Protein AF-A0A836X0Y0-F1 (afdb_monomer)

pLDDT: mean 74.59, std 15.75, range [44.28, 96.88]

Foldseek 3Di:
DDDDPVVVVVVVVVVVPDDDPPPPPPPDPPPDDDDVVNCPPPPPPPPPDDDDDCCVVVVHDDDEDQPDPPPPDPSSVDGQDKDWDDPPPPPDIDIDHDHDDD

Structure (mmCIF, N/CA/C/O backbone):
data_AF-A0A836X0Y0-F1
#
_entry.id   AF-A0A836X0Y0-F1
#
loop_
_atom_site.group_PDB
_atom_site.id
_atom_site.type_symbol
_atom_site.label_atom_id
_atom_site.label_alt_id
_atom_site.label_comp_id
_atom_site.label_asym_id
_atom_site.label_entity_id
_atom_site.label_seq_id
_atom_site.pdbx_PDB_ins_code
_atom_site.Cartn_x
_atom_site.Cartn_y
_atom_site.Cartn_z
_atom_site.occupancy
_atom_site.B_iso_or_equiv
_atom_site.auth_seq_id
_atom_site.auth_comp_id
_atom_site.auth_asym_id
_atom_site.auth_atom_id
_atom_site.pdbx_PDB_model_num
ATOM 1 N N . MET A 1 1 ? 61.340 -26.120 -39.483 1.00 54.12 1 MET A N 1
ATOM 2 C CA . MET A 1 1 ? 61.127 -26.069 -38.018 1.00 54.12 1 MET A CA 1
ATOM 3 C C . MET A 1 1 ? 60.546 -24.696 -37.708 1.00 54.12 1 MET A C 1
ATOM 5 O O . MET A 1 1 ? 61.007 -23.760 -38.335 1.00 54.12 1 MET A O 1
ATOM 9 N N . MET A 1 2 ? 59.530 -24.589 -36.841 1.00 56.06 2 MET A N 1
ATOM 10 C CA . MET A 1 2 ? 58.554 -23.472 -36.721 1.00 56.06 2 MET A CA 1
ATOM 11 C C . MET A 1 2 ? 57.365 -23.622 -37.698 1.00 56.06 2 MET A C 1
ATOM 13 O O . MET A 1 2 ? 57.560 -24.035 -38.835 1.00 56.06 2 MET A O 1
ATOM 17 N N . ARG A 1 3 ? 56.138 -23.310 -37.238 1.00 55.06 3 ARG A N 1
ATOM 18 C CA . ARG A 1 3 ? 54.795 -23.502 -37.873 1.00 55.06 3 ARG A CA 1
ATOM 19 C C . ARG A 1 3 ? 53.959 -24.733 -37.458 1.00 55.06 3 ARG A C 1
ATOM 21 O O . ARG A 1 3 ? 53.184 -25.240 -38.260 1.00 55.06 3 ARG A O 1
ATOM 28 N N . LYS A 1 4 ? 54.034 -25.185 -36.198 1.00 53.94 4 LYS A N 1
ATOM 29 C CA . LYS A 1 4 ? 53.031 -26.120 -35.621 1.00 53.94 4 LYS A CA 1
ATOM 30 C C . LYS A 1 4 ? 52.430 -25.703 -34.265 1.00 53.94 4 LYS A C 1
ATOM 32 O O . LYS A 1 4 ? 51.616 -26.436 -33.723 1.00 53.94 4 LYS A O 1
ATOM 37 N N . TRP A 1 5 ? 52.782 -24.530 -33.732 1.00 48.56 5 TRP A N 1
ATOM 38 C CA . TRP A 1 5 ? 52.294 -24.066 -32.420 1.00 48.56 5 TRP A CA 1
ATOM 39 C C . TRP A 1 5 ? 50.984 -23.261 -32.474 1.00 48.56 5 TRP A C 1
ATOM 41 O O . TRP A 1 5 ? 50.241 -23.254 -31.503 1.00 48.56 5 TRP A O 1
ATOM 51 N N . GLY A 1 6 ? 50.649 -22.641 -33.611 1.00 49.97 6 GLY A N 1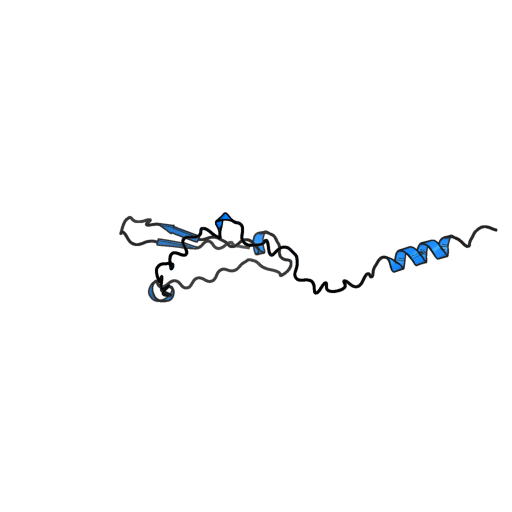
ATOM 52 C CA . GLY A 1 6 ? 49.434 -21.816 -33.725 1.00 49.97 6 GLY A CA 1
ATOM 53 C C . GLY A 1 6 ? 48.117 -22.602 -33.700 1.00 49.97 6 GLY A C 1
ATOM 54 O O . GLY A 1 6 ? 47.098 -22.067 -33.288 1.00 49.97 6 GLY A O 1
ATOM 55 N N . VAL A 1 7 ? 48.133 -23.879 -34.097 1.00 56.41 7 VAL A N 1
ATOM 56 C CA . VAL A 1 7 ? 46.918 -24.715 -34.151 1.00 56.41 7 VAL A CA 1
ATOM 57 C C . VAL A 1 7 ? 46.510 -25.207 -32.759 1.00 56.41 7 VAL A C 1
ATOM 59 O O . VAL A 1 7 ? 45.326 -25.272 -32.456 1.00 56.41 7 VAL A O 1
ATOM 62 N N . TRP A 1 8 ? 47.477 -25.482 -31.881 1.00 51.91 8 TRP A N 1
ATOM 63 C CA . TRP A 1 8 ? 47.193 -25.948 -30.520 1.00 51.91 8 TRP A CA 1
ATOM 64 C C . TRP A 1 8 ? 46.683 -24.833 -29.599 1.00 51.91 8 TRP A C 1
ATOM 66 O O . TRP A 1 8 ? 45.830 -25.093 -28.757 1.00 51.91 8 TRP A O 1
ATOM 76 N N . LEU A 1 9 ? 47.117 -23.583 -29.809 1.00 53.72 9 LEU A N 1
ATOM 77 C CA . LEU A 1 9 ? 46.618 -22.437 -29.039 1.00 53.72 9 LEU A CA 1
ATOM 78 C C . LEU A 1 9 ? 45.154 -22.097 -29.382 1.00 53.72 9 LEU A C 1
ATOM 80 O O . LEU A 1 9 ? 44.385 -21.725 -28.501 1.00 53.72 9 LEU A O 1
ATOM 84 N N . ALA A 1 10 ? 44.753 -22.274 -30.646 1.00 52.91 10 ALA A N 1
ATOM 85 C CA . ALA A 1 10 ? 43.374 -22.052 -31.084 1.00 52.91 10 ALA A CA 1
ATOM 86 C C . ALA A 1 10 ? 42.405 -23.128 -30.556 1.00 52.91 10 ALA A C 1
ATOM 88 O O . ALA A 1 10 ? 41.268 -22.811 -30.224 1.00 52.91 10 ALA A O 1
ATOM 89 N N . ILE A 1 11 ? 42.859 -24.380 -30.416 1.00 53.53 11 ILE A N 1
ATOM 90 C CA . ILE A 1 11 ? 42.042 -25.481 -29.875 1.00 53.53 11 ILE A CA 1
ATOM 91 C C . ILE A 1 11 ? 41.767 -25.289 -28.373 1.00 53.53 11 ILE A C 1
ATOM 93 O O . ILE A 1 11 ? 40.652 -25.544 -27.925 1.00 53.53 11 ILE A O 1
ATOM 97 N N . SER A 1 12 ? 42.728 -24.767 -27.602 1.00 54.81 12 SER A N 1
ATOM 98 C CA . SER A 1 12 ? 42.499 -24.453 -26.183 1.00 54.81 12 SER A CA 1
ATOM 99 C C . SER A 1 12 ? 41.558 -23.267 -25.953 1.00 54.81 12 SER A C 1
ATOM 101 O O . SER A 1 12 ? 40.924 -23.219 -24.903 1.00 54.81 12 SER A O 1
ATOM 103 N N . LEU A 1 13 ? 41.428 -22.332 -26.905 1.00 47.25 13 LEU A N 1
ATOM 104 C CA . LEU A 1 13 ? 40.519 -21.188 -26.756 1.00 47.25 13 LEU A CA 1
ATOM 105 C C . LEU A 1 13 ? 39.041 -21.569 -26.955 1.00 47.25 13 LEU A C 1
ATOM 107 O O . LEU A 1 13 ? 38.173 -20.965 -26.337 1.00 47.25 13 LEU A O 1
ATOM 111 N N . VAL A 1 14 ? 38.749 -22.573 -27.791 1.00 52.03 14 VAL A N 1
ATOM 112 C CA . VAL A 1 14 ? 37.368 -23.009 -28.087 1.00 52.03 14 VAL A CA 1
ATOM 113 C C . VAL A 1 14 ? 36.789 -23.880 -26.963 1.00 52.03 14 VAL A C 1
ATOM 115 O O . VAL A 1 14 ? 35.592 -23.832 -26.712 1.00 52.03 14 VAL A O 1
ATOM 118 N N . ALA A 1 15 ? 37.624 -24.616 -26.224 1.00 50.94 15 ALA A N 1
ATOM 119 C CA . ALA A 1 15 ? 37.173 -25.469 -25.118 1.00 50.94 15 ALA A CA 1
ATOM 120 C C . ALA A 1 15 ? 36.859 -24.709 -23.811 1.00 50.94 15 ALA A C 1
ATOM 122 O O . ALA A 1 15 ? 36.371 -25.311 -22.860 1.00 50.94 15 ALA A O 1
ATOM 123 N N . ALA A 1 16 ? 37.140 -23.403 -23.741 1.00 48.84 16 ALA A N 1
ATOM 124 C CA . ALA A 1 16 ? 36.864 -22.589 -22.554 1.00 48.84 16 ALA A CA 1
ATOM 125 C C . ALA A 1 16 ? 35.414 -22.068 -22.490 1.00 48.84 16 ALA A C 1
ATOM 127 O O . ALA A 1 16 ? 35.021 -21.494 -21.478 1.00 48.84 16 ALA A O 1
A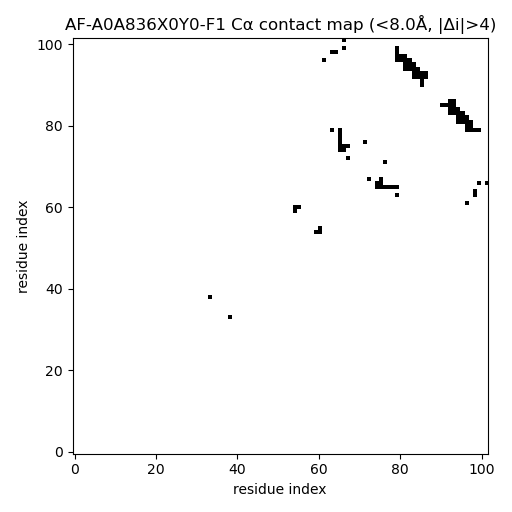TOM 128 N N . CYS A 1 17 ? 34.624 -22.261 -23.552 1.00 44.28 17 CYS A N 1
ATOM 129 C CA . CYS A 1 17 ? 33.267 -21.729 -23.675 1.00 44.28 17 CYS A CA 1
ATOM 130 C C . CYS A 1 17 ? 32.179 -22.804 -23.556 1.00 44.28 17 CYS A C 1
ATOM 132 O O . CYS A 1 17 ? 31.149 -22.680 -24.193 1.00 44.28 17 CYS A O 1
ATOM 134 N N . GLU A 1 18 ? 32.376 -23.853 -22.757 1.00 50.97 18 GLU A N 1
ATOM 135 C CA . GLU A 1 18 ? 31.260 -24.715 -22.340 1.00 50.97 18 GLU A CA 1
ATOM 136 C C . GLU A 1 18 ? 31.668 -25.534 -21.114 1.00 50.97 18 GLU A C 1
ATOM 138 O O . GLU A 1 18 ? 32.069 -26.692 -21.203 1.00 50.97 18 GLU A O 1
ATOM 143 N N . GLN A 1 19 ? 31.608 -24.910 -19.937 1.00 52.44 19 GLN A N 1
ATOM 144 C CA . GLN A 1 19 ? 31.479 -25.680 -18.706 1.00 52.44 19 GLN A CA 1
ATOM 145 C C . GLN A 1 19 ? 29.980 -25.866 -18.458 1.00 52.44 19 GLN A C 1
ATOM 147 O O . GLN A 1 19 ? 29.302 -24.871 -18.197 1.00 52.44 19 GLN A O 1
ATOM 152 N N . PRO A 1 20 ? 29.434 -27.088 -18.571 1.00 53.03 20 PRO A N 1
ATOM 153 C CA . PRO A 1 20 ? 28.089 -27.352 -18.088 1.00 53.03 20 PRO A CA 1
ATOM 154 C C . PRO A 1 20 ? 28.064 -27.056 -16.584 1.00 53.03 20 PRO A C 1
ATOM 156 O O . PRO A 1 20 ? 28.865 -27.603 -15.826 1.00 53.03 20 PRO A O 1
ATOM 159 N N . GLU A 1 21 ? 27.185 -26.145 -16.166 1.00 58.97 21 GLU A N 1
ATOM 160 C CA . GLU A 1 21 ? 26.885 -25.920 -14.753 1.00 58.97 21 GLU A CA 1
ATOM 161 C C . GLU A 1 21 ? 26.307 -27.220 -14.190 1.00 58.97 21 GLU A C 1
ATOM 163 O O . GLU A 1 21 ? 25.156 -27.575 -14.449 1.00 58.97 21 GLU A O 1
ATOM 168 N N . GLU A 1 22 ? 27.117 -27.961 -13.435 1.00 56.97 22 GLU A N 1
ATOM 169 C CA . GLU A 1 22 ? 26.587 -29.020 -12.591 1.00 56.97 22 GLU A CA 1
ATOM 170 C C . GLU A 1 22 ? 25.674 -28.362 -11.560 1.00 56.97 22 GLU A C 1
ATOM 172 O O . GLU A 1 22 ? 26.118 -27.567 -10.727 1.00 56.97 22 GLU A O 1
ATOM 177 N N . ALA A 1 23 ? 24.377 -28.660 -11.655 1.00 58.44 23 ALA A N 1
ATOM 178 C CA . ALA A 1 23 ? 23.391 -28.232 -10.684 1.00 58.44 23 ALA A CA 1
ATOM 179 C C . ALA A 1 23 ? 23.814 -28.768 -9.316 1.00 58.44 23 ALA A C 1
ATOM 181 O O . ALA A 1 23 ? 23.655 -29.950 -9.009 1.00 58.44 23 ALA A O 1
ATOM 182 N N . ASN A 1 24 ? 24.405 -27.892 -8.508 1.00 61.00 24 ASN A N 1
ATOM 183 C CA . ASN A 1 24 ? 24.776 -28.228 -7.155 1.00 61.00 24 ASN A CA 1
ATOM 184 C C . ASN A 1 24 ? 23.494 -28.447 -6.337 1.00 61.00 24 ASN A C 1
ATOM 186 O O . ASN A 1 24 ? 22.863 -27.498 -5.878 1.00 61.00 24 ASN A O 1
ATOM 190 N N . GLU A 1 25 ? 23.122 -29.713 -6.156 1.00 62.53 25 GLU A N 1
ATOM 191 C CA . GLU A 1 25 ? 21.989 -30.157 -5.338 1.00 62.53 25 GLU A CA 1
ATOM 192 C C . GLU A 1 25 ? 22.243 -29.978 -3.825 1.00 62.53 25 GLU A C 1
ATOM 194 O O . GLU A 1 25 ? 21.400 -30.305 -2.988 1.00 62.53 25 GLU A O 1
ATOM 199 N N . GLN A 1 26 ? 23.394 -29.427 -3.426 1.00 65.31 26 GLN A N 1
ATOM 200 C CA . GLN A 1 26 ? 23.600 -28.989 -2.053 1.00 65.31 26 GLN A CA 1
ATOM 201 C C . GLN A 1 26 ? 22.829 -27.692 -1.825 1.00 65.31 26 GLN A C 1
ATOM 203 O O . GLN A 1 26 ? 23.228 -26.616 -2.274 1.00 65.31 26 GLN A O 1
ATOM 208 N N . ALA A 1 27 ? 21.725 -27.815 -1.081 1.00 59.00 27 ALA A N 1
ATOM 209 C CA . ALA A 1 27 ? 21.003 -26.692 -0.500 1.00 59.00 27 ALA A CA 1
ATOM 210 C C . ALA A 1 27 ? 22.020 -25.659 0.021 1.00 59.00 27 ALA A C 1
ATOM 212 O O . ALA A 1 27 ? 22.869 -26.008 0.852 1.00 59.00 27 ALA A O 1
ATOM 213 N N . PRO A 1 28 ? 22.004 -24.413 -0.475 1.00 60.12 28 PRO A N 1
ATOM 214 C CA . PRO A 1 28 ? 23.086 -23.503 -0.171 1.00 60.12 28 PRO A CA 1
ATOM 215 C C . PRO A 1 28 ? 23.122 -23.209 1.329 1.00 60.12 28 PRO A C 1
ATOM 217 O O . PRO A 1 28 ? 22.092 -23.070 1.995 1.00 60.12 28 PRO A O 1
ATOM 220 N N . ALA A 1 29 ? 24.332 -23.063 1.862 1.00 60.84 29 ALA A N 1
ATOM 221 C CA . ALA A 1 29 ? 24.594 -22.799 3.275 1.00 60.84 29 ALA A CA 1
ATOM 222 C C . ALA A 1 29 ? 24.127 -21.401 3.756 1.00 60.84 29 ALA A C 1
ATOM 224 O O . ALA A 1 29 ? 24.613 -20.899 4.767 1.00 60.84 29 ALA A O 1
ATOM 225 N N . TYR A 1 30 ? 23.182 -20.755 3.059 1.00 63.38 30 TYR A N 1
ATOM 226 C CA . TYR A 1 30 ? 22.509 -19.539 3.525 1.00 63.38 30 TYR A CA 1
ATOM 227 C C . TYR A 1 30 ? 21.456 -19.812 4.600 1.00 63.38 30 TYR A C 1
ATOM 229 O O . TYR A 1 30 ? 20.955 -18.865 5.207 1.00 63.38 30 TYR A O 1
ATOM 237 N N . THR A 1 31 ? 21.132 -21.081 4.883 1.00 60.62 31 THR A N 1
ATOM 238 C CA . THR A 1 31 ? 20.337 -21.422 6.068 1.00 60.62 31 THR A CA 1
ATOM 239 C C . THR A 1 31 ? 21.221 -21.248 7.297 1.00 60.62 31 THR A C 1
ATOM 241 O O . THR A 1 31 ? 21.772 -22.198 7.852 1.00 60.62 31 THR A O 1
ATOM 244 N N . LYS A 1 32 ? 21.414 -19.993 7.703 1.00 71.94 32 LYS A N 1
ATOM 245 C CA . LYS A 1 32 ? 22.059 -19.657 8.963 1.00 71.94 32 LYS A CA 1
ATOM 246 C C . LYS A 1 32 ? 21.231 -20.299 10.070 1.00 71.94 32 LYS A C 1
ATOM 248 O O . LYS A 1 32 ? 20.027 -20.060 10.155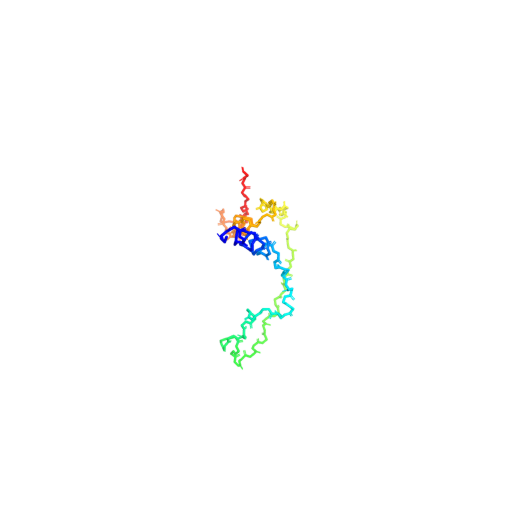 1.00 71.94 32 LYS A O 1
ATOM 253 N N . ALA A 1 33 ? 21.877 -21.110 10.907 1.00 74.25 33 ALA A N 1
ATOM 254 C CA . ALA A 1 33 ? 21.254 -21.623 12.119 1.00 74.25 33 ALA A CA 1
ATOM 255 C C . ALA A 1 33 ? 20.586 -20.467 12.874 1.00 74.25 33 ALA A C 1
ATOM 257 O O . ALA A 1 33 ? 21.156 -19.371 12.953 1.00 74.25 33 ALA A O 1
ATOM 258 N N . ALA A 1 34 ? 19.379 -20.708 13.394 1.00 74.00 34 ALA A N 1
ATOM 259 C CA . ALA A 1 34 ? 18.650 -19.705 14.152 1.00 74.00 34 ALA A CA 1
ATOM 260 C C . ALA A 1 34 ? 19.591 -19.123 15.228 1.00 74.00 34 ALA A C 1
ATOM 262 O O . ALA A 1 34 ? 20.175 -19.879 16.010 1.00 74.00 34 ALA A O 1
ATOM 263 N N . PRO A 1 35 ? 19.834 -17.806 15.222 1.00 74.19 35 PRO A N 1
ATOM 264 C CA . PRO A 1 35 ? 20.797 -17.198 16.127 1.00 74.19 35 PRO A CA 1
ATOM 265 C C . PRO A 1 35 ? 20.317 -17.345 17.571 1.00 74.19 35 PRO A C 1
ATOM 267 O O . PRO A 1 35 ? 19.119 -17.399 17.820 1.00 74.19 35 PRO A O 1
ATOM 270 N N . ALA A 1 36 ? 21.236 -17.366 18.539 1.00 71.06 36 ALA A N 1
ATOM 271 C CA . ALA A 1 36 ? 20.905 -17.610 19.949 1.00 71.06 36 ALA A CA 1
ATOM 272 C C . ALA A 1 36 ? 19.834 -16.652 20.523 1.00 71.06 36 ALA A C 1
ATOM 274 O O . ALA A 1 36 ? 19.116 -17.023 21.446 1.00 71.06 36 ALA A O 1
ATOM 275 N N . TYR A 1 37 ? 19.675 -15.452 19.947 1.00 69.94 37 TYR A N 1
ATOM 276 C CA . TYR A 1 37 ? 18.606 -14.515 20.317 1.00 69.94 37 TYR A CA 1
ATOM 277 C C . TYR A 1 37 ? 17.197 -14.977 19.906 1.00 69.94 37 TYR A C 1
ATOM 279 O O . TYR A 1 37 ? 16.220 -14.522 20.489 1.00 69.94 37 TYR A O 1
ATOM 287 N N . ALA A 1 38 ? 17.076 -15.866 18.917 1.00 66.62 38 ALA A N 1
ATOM 288 C CA . ALA A 1 38 ? 15.812 -16.470 18.495 1.00 66.62 38 ALA A CA 1
ATOM 289 C C . ALA A 1 38 ? 15.373 -17.620 19.422 1.00 66.62 38 ALA A C 1
ATOM 291 O O . ALA A 1 38 ? 14.254 -18.113 19.304 1.00 66.62 38 ALA A O 1
ATOM 292 N N . THR A 1 39 ? 16.239 -18.031 20.354 1.00 62.88 39 THR A N 1
ATOM 293 C CA . THR A 1 39 ? 16.024 -19.147 21.285 1.00 62.88 39 THR A CA 1
ATOM 294 C C . THR A 1 39 ? 15.998 -18.651 22.732 1.00 62.88 39 THR A C 1
ATOM 296 O O . THR A 1 39 ? 16.566 -19.280 23.626 1.00 62.88 39 THR A O 1
ATOM 299 N N . SER A 1 40 ? 15.377 -17.497 22.997 1.00 66.38 40 SER A N 1
ATOM 300 C CA . SER A 1 40 ? 15.108 -17.104 24.380 1.00 66.38 40 SER A CA 1
ATOM 301 C C . SER A 1 40 ? 14.200 -18.165 25.021 1.00 66.38 40 SER A C 1
ATOM 303 O O . SER A 1 40 ? 13.131 -18.490 24.512 1.00 66.38 40 SER A O 1
ATOM 305 N N . GLY A 1 41 ? 14.668 -18.768 26.120 1.00 62.69 41 GLY A N 1
ATOM 306 C CA . GLY A 1 41 ? 14.079 -19.941 26.787 1.00 62.69 41 GLY A CA 1
ATOM 307 C C . GLY A 1 41 ? 12.715 -19.728 27.453 1.00 62.69 41 GLY A C 1
ATOM 308 O O . GLY A 1 41 ? 12.294 -20.557 28.253 1.00 62.69 41 GLY A O 1
ATOM 309 N N . ASP A 1 42 ? 12.021 -18.646 27.119 1.00 67.88 42 ASP A N 1
ATOM 310 C CA . ASP A 1 42 ? 10.627 -18.410 27.464 1.00 67.88 42 ASP A CA 1
ATOM 311 C C . ASP A 1 42 ? 9.817 -18.562 26.175 1.00 67.88 42 ASP A C 1
ATOM 313 O O . ASP A 1 42 ? 9.602 -17.604 25.429 1.00 67.88 42 ASP A O 1
ATOM 317 N N . ARG A 1 43 ? 9.421 -19.804 25.867 1.00 66.00 43 ARG A N 1
ATOM 318 C CA . ARG A 1 43 ? 8.519 -20.108 24.751 1.00 66.00 43 ARG A CA 1
ATOM 319 C C . ARG A 1 43 ? 7.117 -19.626 25.126 1.00 66.00 43 ARG A C 1
ATOM 321 O O . ARG A 1 43 ? 6.207 -20.431 25.313 1.00 66.00 43 ARG A O 1
ATOM 328 N N . ARG A 1 44 ? 6.943 -18.311 25.262 1.00 72.62 44 ARG A N 1
ATOM 329 C CA . ARG A 1 44 ? 5.626 -17.697 25.365 1.00 72.62 44 ARG A CA 1
ATOM 330 C C . ARG A 1 44 ? 4.867 -18.093 24.113 1.00 72.62 44 ARG A C 1
ATOM 332 O O . ARG A 1 44 ? 5.281 -17.763 23.003 1.00 72.62 44 ARG A O 1
ATOM 339 N N . THR A 1 45 ? 3.781 -18.838 24.298 1.00 76.69 45 THR A N 1
ATOM 340 C CA . THR A 1 45 ? 2.809 -19.071 23.235 1.00 76.69 45 THR A CA 1
ATOM 341 C C . THR A 1 45 ? 2.447 -17.700 22.672 1.00 76.69 45 THR A C 1
ATOM 343 O O . THR A 1 45 ? 1.980 -16.854 23.443 1.00 76.69 45 THR A O 1
ATOM 346 N N . PRO A 1 46 ? 2.709 -17.435 21.379 1.00 75.38 46 PRO A N 1
ATOM 347 C CA . PRO A 1 46 ? 2.297 -16.183 20.778 1.00 75.38 46 PRO A CA 1
ATOM 348 C C . PRO A 1 46 ? 0.795 -16.023 21.017 1.00 75.38 46 PRO A C 1
ATOM 350 O O . PRO A 1 46 ? 0.066 -17.018 20.913 1.00 75.38 46 PRO A O 1
ATOM 353 N N . PRO A 1 47 ? 0.306 -14.819 21.354 1.00 79.44 47 PRO A N 1
ATOM 354 C CA . PRO A 1 47 ? -1.128 -14.590 21.350 1.00 79.44 47 PRO A CA 1
ATOM 355 C C . PRO A 1 47 ? -1.683 -15.046 19.997 1.00 79.44 47 PRO A C 1
ATOM 357 O O . PRO A 1 47 ? -1.070 -14.813 18.954 1.00 79.44 47 PRO A O 1
ATOM 360 N N . GLY A 1 48 ? -2.809 -15.760 20.018 1.00 85.94 48 GLY A N 1
ATOM 361 C CA . GLY A 1 48 ? -3.447 -16.240 18.798 1.00 85.94 48 GLY A CA 1
ATOM 362 C C . GLY A 1 48 ? -3.994 -15.062 18.002 1.00 85.94 48 GLY A C 1
ATOM 363 O O . GLY A 1 48 ? -5.138 -14.669 18.206 1.00 85.94 48 GLY A O 1
ATOM 364 N N . VAL A 1 49 ? -3.183 -14.484 17.119 1.00 86.19 49 VAL A N 1
ATOM 365 C CA . VAL A 1 49 ? -3.618 -13.427 16.205 1.00 86.19 49 VAL A CA 1
ATOM 366 C C . VAL A 1 49 ? -4.280 -14.085 15.002 1.00 86.19 49 VAL A C 1
ATOM 368 O O . VAL A 1 49 ? -3.698 -14.956 14.355 1.00 86.19 49 VAL A O 1
ATOM 371 N N . ARG A 1 50 ? -5.519 -13.683 14.714 1.00 89.31 50 ARG A N 1
ATOM 372 C CA . ARG A 1 50 ? -6.210 -14.039 13.475 1.00 89.31 50 ARG A CA 1
ATOM 373 C C . ARG A 1 50 ? -6.188 -12.824 12.565 1.00 89.31 50 ARG A C 1
ATOM 375 O O . ARG A 1 50 ? -6.673 -11.766 12.951 1.00 89.31 50 ARG A O 1
ATOM 382 N N . PHE A 1 51 ? -5.635 -12.994 11.374 1.00 89.56 51 PHE A N 1
ATOM 383 C CA . PHE A 1 51 ? -5.745 -12.002 10.316 1.00 89.56 51 PHE A CA 1
ATOM 384 C C . PHE A 1 51 ? -7.026 -12.270 9.533 1.00 89.56 51 PHE A C 1
ATOM 386 O O . PHE A 1 51 ? -7.363 -13.427 9.274 1.00 89.56 51 PHE A O 1
ATOM 393 N N . THR A 1 52 ? -7.745 -11.204 9.202 1.00 92.69 52 THR A N 1
ATOM 394 C CA . THR A 1 52 ? -8.935 -11.258 8.351 1.00 92.69 52 THR A CA 1
ATOM 395 C C . THR A 1 52 ? -8.654 -10.411 7.129 1.00 92.69 52 THR A C 1
ATOM 397 O O . THR A 1 52 ? -8.159 -9.294 7.259 1.00 92.69 52 THR A O 1
ATOM 400 N N . ASP A 1 53 ? -8.950 -10.956 5.956 1.00 91.75 53 ASP A N 1
ATOM 401 C CA . ASP A 1 53 ? -8.923 -10.190 4.722 1.00 91.75 53 ASP A CA 1
ATOM 402 C C . ASP A 1 53 ? -10.111 -9.219 4.714 1.00 91.75 53 ASP A C 1
ATOM 404 O O . ASP A 1 53 ? -11.270 -9.636 4.775 1.00 91.75 53 ASP A O 1
ATOM 408 N N . VAL A 1 54 ? -9.805 -7.925 4.684 1.00 91.81 54 VAL A N 1
ATOM 409 C CA . VAL A 1 54 ? -10.789 -6.840 4.606 1.00 91.81 54 VAL A CA 1
ATOM 410 C C . VAL A 1 54 ? -10.715 -6.087 3.280 1.00 91.81 54 VAL A C 1
ATOM 412 O O . VAL A 1 54 ? -11.482 -5.153 3.096 1.00 91.81 54 VAL A O 1
ATOM 415 N N . THR A 1 55 ? -9.857 -6.506 2.342 1.00 91.38 55 THR A N 1
ATOM 416 C CA . THR A 1 55 ? -9.526 -5.763 1.112 1.00 91.38 55 THR A CA 1
ATOM 417 C C . THR A 1 55 ? -10.782 -5.426 0.300 1.00 91.38 55 THR A C 1
ATOM 419 O O . THR A 1 55 ? -11.000 -4.275 -0.076 1.00 91.38 55 THR A O 1
ATOM 422 N N . GLY A 1 56 ? -11.682 -6.404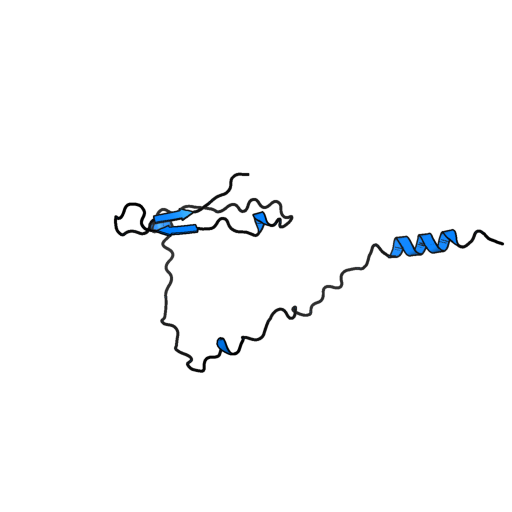 0.132 1.00 92.50 56 GLY A N 1
ATOM 423 C CA . GLY A 1 56 ? -12.964 -6.195 -0.547 1.00 92.50 56 GLY A CA 1
ATOM 424 C C . GLY A 1 56 ? -13.973 -5.368 0.258 1.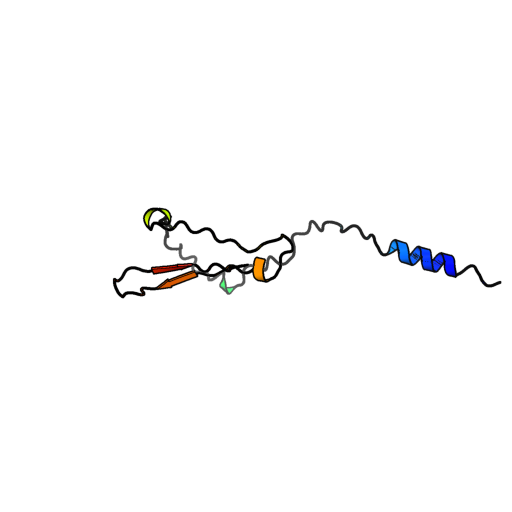00 92.50 56 GLY A C 1
ATOM 425 O O . GLY A 1 56 ? -14.713 -4.575 -0.317 1.00 92.50 56 GLY A O 1
ATOM 426 N N . ALA A 1 57 ? -13.993 -5.510 1.587 1.00 93.69 57 ALA A N 1
ATOM 427 C CA . ALA A 1 57 ? -14.875 -4.727 2.457 1.00 93.69 57 ALA A CA 1
ATOM 428 C C . ALA A 1 57 ? -14.456 -3.248 2.535 1.00 93.69 57 ALA A C 1
ATOM 430 O O . ALA A 1 57 ? -15.319 -2.381 2.648 1.00 93.69 57 ALA A O 1
ATOM 431 N N . SER A 1 58 ? -13.156 -2.960 2.428 1.00 90.50 58 SER A N 1
ATOM 432 C CA . SER A 1 58 ? -12.601 -1.604 2.360 1.00 90.50 58 SER A CA 1
ATOM 433 C C . SER A 1 58 ? -12.648 -0.997 0.953 1.00 90.50 58 SER A C 1
ATOM 435 O O . SER A 1 58 ? -12.184 0.122 0.765 1.00 90.50 58 SER A O 1
ATOM 437 N N . GLY A 1 59 ? -13.161 -1.720 -0.050 1.00 92.88 59 GLY A N 1
ATOM 438 C CA . GLY A 1 59 ? -13.221 -1.242 -1.435 1.00 92.88 59 GLY A CA 1
ATOM 439 C C . GLY A 1 59 ? -11.855 -1.101 -2.119 1.00 92.88 59 GLY A C 1
ATOM 440 O O . GLY A 1 59 ? -11.738 -0.361 -3.093 1.00 92.88 59 GLY A O 1
ATOM 441 N N . ILE A 1 60 ? -10.820 -1.786 -1.619 1.00 92.56 60 ILE A N 1
ATOM 442 C CA . ILE A 1 60 ? -9.474 -1.752 -2.199 1.00 92.56 60 ILE A CA 1
ATOM 443 C C . ILE A 1 60 ? -9.407 -2.786 -3.328 1.00 92.56 60 ILE A C 1
ATOM 445 O O . ILE A 1 60 ? -9.505 -3.985 -3.082 1.00 92.56 60 ILE A O 1
ATOM 449 N N . ASP A 1 61 ? -9.197 -2.315 -4.556 1.00 92.31 61 ASP A N 1
ATOM 450 C CA . ASP A 1 61 ? -8.994 -3.143 -5.755 1.00 92.31 61 ASP A CA 1
ATOM 451 C C . ASP A 1 61 ? -7.707 -2.715 -6.478 1.00 92.31 61 ASP A C 1
ATOM 453 O O . ASP A 1 61 ? -7.714 -2.144 -7.568 1.00 92.31 61 ASP A O 1
ATOM 457 N N . PHE A 1 62 ? -6.575 -2.872 -5.791 1.00 90.06 62 PHE A N 1
ATOM 458 C CA . PHE A 1 62 ? -5.272 -2.440 -6.287 1.00 90.06 62 PHE A CA 1
ATOM 45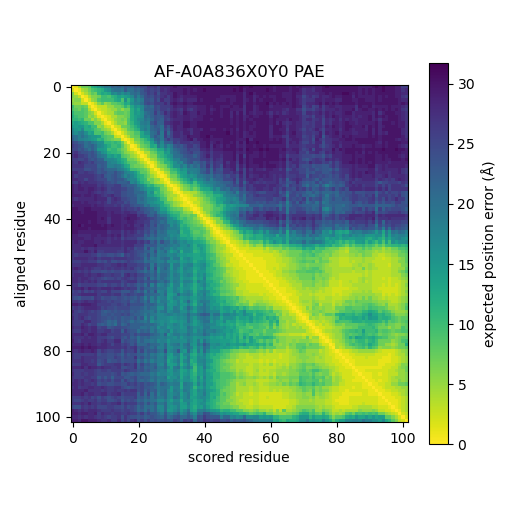9 C C . PHE A 1 62 ? -4.393 -3.630 -6.656 1.00 90.06 62 PHE A C 1
ATOM 461 O O . PHE A 1 62 ? -4.088 -4.476 -5.817 1.00 90.06 62 PHE A O 1
ATOM 468 N N . GLU A 1 63 ? -3.887 -3.616 -7.888 1.00 89.19 63 GLU A N 1
ATOM 469 C CA . GLU A 1 63 ? -2.878 -4.554 -8.370 1.00 89.19 63 GLU A CA 1
ATOM 470 C C . GLU A 1 63 ? -1.551 -3.827 -8.639 1.00 89.19 63 GLU A C 1
ATOM 472 O O . GLU A 1 63 ? -1.463 -2.873 -9.432 1.00 89.19 63 GLU A O 1
ATOM 477 N N . HIS A 1 64 ? -0.494 -4.271 -7.954 1.00 86.44 64 HIS A N 1
ATOM 478 C CA . HIS A 1 64 ? 0.848 -3.746 -8.162 1.00 86.44 64 HIS A CA 1
ATOM 479 C C . HIS A 1 64 ? 1.490 -4.395 -9.390 1.00 86.44 64 HIS A C 1
ATOM 481 O O . HIS A 1 64 ? 1.639 -5.610 -9.450 1.00 86.44 64 HIS A O 1
ATOM 487 N N . GLU A 1 65 ? 1.938 -3.561 -10.327 1.00 85.50 65 GLU A N 1
ATOM 488 C CA . GLU A 1 65 ? 2.711 -3.994 -11.491 1.00 85.50 65 GLU A CA 1
ATOM 489 C C . GLU A 1 65 ? 4.176 -3.641 -11.258 1.00 85.50 65 GLU A C 1
ATOM 491 O O . GLU A 1 65 ? 4.504 -2.471 -11.047 1.00 85.50 65 GLU A O 1
ATOM 496 N N . THR A 1 66 ? 5.047 -4.649 -11.284 1.00 80.25 66 THR A N 1
ATOM 497 C CA . THR A 1 66 ? 6.465 -4.503 -10.913 1.00 80.25 66 THR A CA 1
ATOM 498 C C . THR A 1 66 ? 7.327 -3.880 -11.998 1.00 80.25 66 THR A C 1
ATOM 500 O O . THR A 1 66 ? 8.488 -3.568 -11.751 1.00 80.25 66 THR A O 1
ATOM 503 N N . GLY A 1 67 ? 6.811 -3.716 -13.214 1.00 80.25 67 GLY A N 1
ATOM 504 C CA . GLY A 1 67 ? 7.644 -3.221 -14.300 1.00 80.25 67 GLY A CA 1
ATOM 505 C C . GLY A 1 67 ? 8.473 -4.312 -15.004 1.00 80.25 67 GLY A C 1
ATOM 506 O O . GLY A 1 67 ? 9.392 -4.002 -15.755 1.00 80.25 67 GLY A O 1
ATOM 507 N N . GLY A 1 68 ? 8.241 -5.589 -14.687 1.00 81.44 68 GLY A N 1
ATOM 508 C CA . GLY A 1 68 ? 9.176 -6.670 -14.996 1.00 81.44 68 GLY A CA 1
ATOM 509 C C . GLY A 1 68 ? 9.217 -7.128 -16.457 1.00 81.44 68 GLY A C 1
ATOM 510 O O . GLY A 1 68 ? 8.218 -7.623 -16.971 1.00 81.44 68 GLY A O 1
ATOM 511 N N . PHE A 1 69 ? 10.399 -7.104 -17.085 1.00 82.38 69 PHE A N 1
ATOM 512 C CA . PHE A 1 69 ? 10.672 -7.734 -18.390 1.00 82.38 69 PHE A CA 1
ATOM 513 C C . PHE A 1 69 ? 11.469 -9.049 -18.281 1.00 82.38 69 PHE A C 1
ATOM 515 O O . PHE A 1 69 ? 11.926 -9.595 -19.285 1.00 82.38 69 PHE A O 1
ATOM 522 N N . GLY A 1 70 ? 11.656 -9.571 -17.064 1.00 80.44 70 GLY A N 1
ATOM 523 C CA . GLY A 1 70 ? 12.214 -10.907 -16.810 1.00 80.44 70 GLY A CA 1
ATOM 524 C C . GLY A 1 70 ? 13.734 -10.966 -16.638 1.00 80.44 70 GLY A C 1
ATOM 525 O O . GLY A 1 70 ? 14.270 -12.028 -16.325 1.00 80.44 70 GLY A O 1
ATOM 526 N N . GLN A 1 71 ? 14.431 -9.839 -16.781 1.00 83.56 71 GLN A N 1
ATOM 527 C CA . GLN A 1 71 ? 15.879 -9.753 -16.559 1.00 83.56 71 GLN A CA 1
ATOM 528 C C . GLN A 1 71 ? 16.256 -9.482 -15.092 1.00 83.56 71 GLN A C 1
ATOM 530 O O . GLN A 1 71 ? 17.441 -9.468 -14.767 1.00 83.56 71 GLN A O 1
ATOM 535 N N . LYS A 1 72 ? 15.262 -9.342 -14.198 1.00 80.75 72 LYS A N 1
ATOM 536 C CA . LYS A 1 72 ? 15.436 -9.126 -12.752 1.00 80.75 72 LYS A CA 1
ATOM 537 C C . LYS A 1 72 ? 16.255 -7.871 -12.470 1.00 80.75 72 LYS A C 1
ATOM 539 O O . LYS A 1 72 ? 17.204 -7.887 -11.684 1.00 80.75 72 LYS A O 1
ATOM 544 N N . TRP A 1 73 ? 15.893 -6.774 -13.128 1.00 79.00 73 TRP A N 1
ATOM 545 C CA . TRP A 1 73 ? 16.516 -5.487 -12.847 1.00 79.00 73 TRP A CA 1
ATOM 546 C C . TRP A 1 73 ? 16.199 -5.050 -11.417 1.00 79.00 73 TRP A C 1
ATOM 548 O O . TRP A 1 73 ? 15.189 -5.440 -10.828 1.00 79.00 73 TRP A O 1
ATOM 558 N N . MET A 1 74 ? 17.066 -4.215 -10.845 1.00 76.00 74 MET A N 1
ATOM 559 C CA . MET A 1 74 ? 16.902 -3.769 -9.462 1.00 76.00 74 MET A CA 1
ATOM 560 C C . MET A 1 74 ? 15.528 -3.117 -9.195 1.00 76.00 74 MET A C 1
ATOM 562 O O . MET A 1 74 ? 14.914 -3.483 -8.195 1.00 76.00 74 MET A O 1
ATOM 566 N N . PRO A 1 75 ? 14.974 -2.267 -10.087 1.00 70.81 75 PRO A N 1
ATOM 567 C CA . PRO A 1 75 ? 13.612 -1.747 -9.932 1.00 70.81 75 PRO A CA 1
ATOM 568 C C . PRO A 1 75 ? 12.506 -2.814 -9.986 1.00 70.81 75 PRO A C 1
ATOM 570 O O . PRO A 1 75 ? 11.495 -2.642 -9.327 1.00 70.81 75 PRO A O 1
ATOM 573 N N . GLU A 1 76 ? 12.703 -3.930 -10.698 1.00 77.94 76 GLU A N 1
ATOM 574 C CA . GLU A 1 76 ? 11.716 -5.027 -10.776 1.00 77.94 76 GLU A CA 1
ATOM 575 C C . GLU A 1 76 ? 11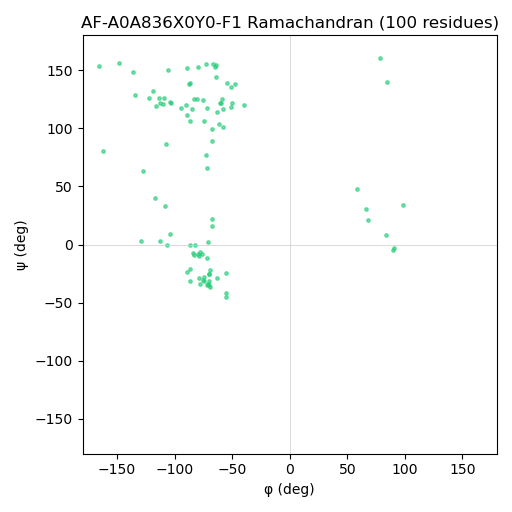.666 -5.849 -9.481 1.00 77.94 76 GLU A C 1
ATOM 577 O O . GLU A 1 76 ? 10.657 -6.471 -9.157 1.00 77.94 76 GLU A O 1
ATOM 582 N N . THR A 1 77 ? 12.785 -5.890 -8.753 1.00 76.50 77 THR A N 1
ATOM 583 C CA . THR A 1 77 ? 12.920 -6.672 -7.515 1.00 76.50 77 THR A CA 1
ATOM 584 C C . THR A 1 77 ? 12.453 -5.879 -6.291 1.00 76.50 77 THR A C 1
ATOM 586 O O . THR A 1 77 ? 12.123 -6.463 -5.259 1.00 76.50 77 THR A O 1
ATOM 589 N N . MET A 1 78 ? 12.421 -4.548 -6.385 1.00 75.81 78 MET A N 1
ATOM 590 C CA . MET A 1 78 ? 11.989 -3.673 -5.298 1.00 75.81 78 MET A CA 1
ATOM 591 C C . MET A 1 78 ? 10.505 -3.324 -5.457 1.00 75.81 78 MET A C 1
ATOM 593 O O . MET A 1 78 ? 10.115 -2.691 -6.429 1.00 75.81 78 MET A O 1
ATOM 597 N N . GLY A 1 79 ? 9.673 -3.721 -4.489 1.00 72.75 79 GLY A N 1
ATOM 598 C CA . GLY A 1 79 ? 8.247 -3.378 -4.488 1.00 72.75 79 GLY A CA 1
ATOM 599 C C . GLY A 1 79 ? 7.997 -1.876 -4.299 1.00 72.75 79 GLY A C 1
ATOM 600 O O . GLY A 1 79 ? 8.814 -1.175 -3.703 1.00 72.75 79 GLY A O 1
ATOM 601 N N . ALA A 1 80 ? 6.844 -1.383 -4.763 1.00 79.69 80 ALA A N 1
ATOM 602 C CA . ALA A 1 80 ? 6.543 0.052 -4.747 1.00 79.69 80 ALA A CA 1
ATOM 603 C C . ALA A 1 80 ? 6.257 0.661 -3.360 1.00 79.69 80 ALA A C 1
ATOM 605 O O . ALA A 1 80 ? 6.297 1.877 -3.213 1.00 79.69 80 ALA A O 1
ATOM 606 N N . GLY A 1 81 ? 6.071 -0.146 -2.319 1.00 88.38 81 GLY A N 1
ATOM 607 C CA . GLY A 1 81 ? 5.822 0.351 -0.966 1.00 88.38 81 GLY A CA 1
ATOM 608 C C . GLY A 1 81 ? 4.380 0.824 -0.742 1.00 88.38 81 GLY A C 1
ATOM 609 O O . GLY A 1 81 ? 3.620 1.082 -1.676 1.00 88.38 81 GLY A O 1
ATOM 610 N N . ALA A 1 82 ? 4.001 0.891 0.533 1.00 92.81 82 ALA A N 1
ATOM 611 C CA . ALA A 1 82 ? 2.677 1.295 0.991 1.00 92.81 82 ALA A CA 1
ATOM 612 C C . ALA A 1 82 ? 2.776 1.997 2.354 1.00 92.81 82 ALA A C 1
ATOM 614 O O . ALA A 1 82 ? 3.728 1.762 3.105 1.00 92.81 82 ALA A O 1
ATOM 615 N N . GLY A 1 83 ? 1.793 2.837 2.672 1.00 93.06 83 GLY A N 1
ATOM 616 C CA . GLY A 1 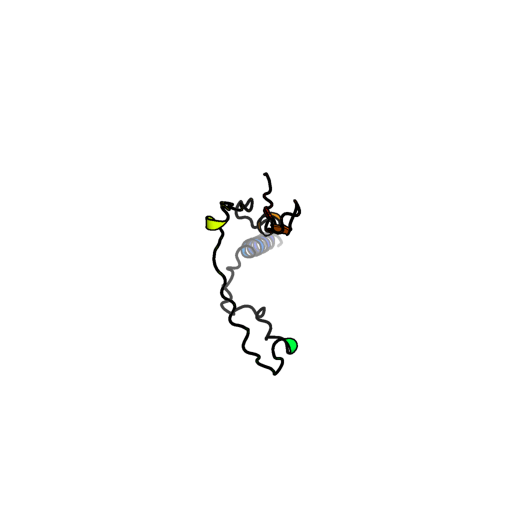83 ? 1.685 3.544 3.948 1.00 93.06 83 GLY A CA 1
ATOM 617 C C . GLY A 1 83 ? 0.261 3.516 4.496 1.00 93.06 83 GLY A C 1
ATOM 618 O O . GLY A 1 83 ? -0.693 3.498 3.721 1.00 93.06 83 GLY A O 1
ATOM 619 N N . LEU A 1 84 ? 0.148 3.516 5.826 1.00 94.56 84 LEU A N 1
ATOM 620 C CA . LEU A 1 84 ? -1.108 3.650 6.564 1.00 94.56 84 LEU A CA 1
ATOM 621 C C . LEU A 1 84 ? -1.012 4.853 7.500 1.00 94.56 84 LEU A C 1
ATOM 623 O O . LEU A 1 84 ? -0.062 4.927 8.286 1.00 94.56 84 LEU A O 1
ATOM 627 N N . PHE A 1 85 ? -1.956 5.780 7.409 1.00 95.12 85 PHE A N 1
ATOM 628 C CA . PHE A 1 85 ? -2.045 6.956 8.274 1.00 95.12 85 PHE A CA 1
ATOM 629 C C . PHE A 1 85 ? -3.420 7.605 8.130 1.00 95.12 85 PHE A C 1
ATOM 631 O O . PHE A 1 85 ? -4.036 7.474 7.089 1.00 95.12 85 PHE A O 1
ATOM 638 N N . ASP A 1 86 ? -3.873 8.305 9.160 1.00 96.25 86 ASP A N 1
ATOM 639 C CA . ASP A 1 86 ? -5.117 9.082 9.148 1.00 96.25 86 ASP A CA 1
ATOM 640 C C . ASP A 1 86 ? -4.810 10.489 8.593 1.00 96.25 86 ASP A C 1
ATOM 642 O O . ASP A 1 86 ? -4.091 11.269 9.234 1.00 96.25 86 ASP A O 1
ATOM 646 N N . ILE A 1 87 ? -5.219 10.767 7.349 1.00 95.56 87 ILE A N 1
ATOM 647 C CA . ILE A 1 87 ? -4.879 12.004 6.630 1.00 95.56 87 ILE A CA 1
ATOM 648 C C . ILE A 1 87 ? -5.858 13.140 6.925 1.00 95.56 87 ILE A C 1
ATOM 650 O O . ILE A 1 87 ? -5.452 14.308 6.895 1.00 95.56 87 ILE A O 1
ATOM 654 N N . ASP A 1 88 ? -7.124 12.821 7.179 1.00 96.38 88 ASP A N 1
ATOM 655 C CA . ASP A 1 88 ? -8.198 13.797 7.359 1.00 96.38 88 ASP A CA 1
ATOM 656 C C . ASP A 1 88 ? -8.667 13.942 8.818 1.00 96.38 88 ASP A C 1
ATOM 658 O O . ASP A 1 88 ? -9.448 14.850 9.122 1.00 96.38 88 ASP A O 1
ATOM 662 N N . ALA A 1 89 ? -8.066 13.171 9.727 1.00 95.94 89 ALA A N 1
ATOM 663 C CA . ALA A 1 89 ? -8.315 13.149 11.161 1.00 95.94 89 ALA A CA 1
ATOM 664 C C . ALA A 1 89 ? -9.717 12.640 11.540 1.00 95.94 89 ALA A C 1
ATOM 666 O O . ALA A 1 89 ? -10.270 13.078 12.560 1.00 95.94 89 ALA A O 1
ATOM 667 N N . ASP A 1 90 ? -10.300 11.742 10.742 1.00 96.88 90 ASP A N 1
ATOM 668 C CA . ASP A 1 90 ? -11.590 11.114 11.038 1.00 96.88 90 ASP A CA 1
ATOM 669 C C . ASP A 1 90 ? -11.483 9.899 11.985 1.00 96.88 90 ASP A C 1
ATOM 671 O O . ASP A 1 90 ? -12.488 9.459 12.558 1.00 96.88 90 ASP A O 1
ATOM 675 N N . GLY A 1 91 ? -10.255 9.447 12.264 1.00 95.25 91 GLY A N 1
ATOM 676 C CA . GLY A 1 91 ? -9.949 8.329 13.149 1.00 95.25 91 GLY A CA 1
ATOM 677 C C . GLY A 1 91 ? -9.902 6.969 12.451 1.00 95.25 91 GLY A C 1
ATOM 678 O O . GLY A 1 91 ? -9.522 5.986 13.104 1.00 95.25 91 GLY A O 1
ATOM 679 N N . ASP A 1 92 ? -10.232 6.908 11.163 1.00 92.69 92 ASP A N 1
ATOM 680 C CA . ASP A 1 92 ? -9.994 5.755 10.311 1.00 92.69 92 ASP A CA 1
ATOM 681 C C . ASP A 1 92 ? -8.598 5.862 9.662 1.00 92.69 92 ASP A C 1
ATOM 683 O O . ASP A 1 92 ? -7.998 6.925 9.525 1.00 92.69 92 ASP A O 1
ATOM 687 N N . ALA A 1 93 ? -7.992 4.713 9.350 1.00 92.75 93 ALA A N 1
ATOM 688 C CA . ALA A 1 93 ? -6.669 4.692 8.732 1.00 92.75 93 ALA A CA 1
ATOM 689 C C . ALA A 1 93 ? -6.798 4.717 7.207 1.00 92.75 93 ALA A C 1
ATOM 691 O O . ALA A 1 93 ? -7.314 3.763 6.619 1.00 92.75 93 ALA A O 1
ATOM 692 N N . ASP A 1 94 ? -6.229 5.733 6.565 1.00 93.38 94 ASP A N 1
ATOM 693 C CA . ASP A 1 94 ? -6.121 5.783 5.112 1.00 93.38 94 ASP A CA 1
ATOM 694 C C . ASP A 1 94 ? -4.963 4.935 4.598 1.00 93.38 94 ASP A C 1
ATOM 696 O O . ASP A 1 94 ? -3.939 4.733 5.262 1.00 93.38 94 ASP A O 1
ATOM 700 N N . VAL A 1 95 ? -5.116 4.460 3.362 1.00 93.25 95 VAL A N 1
ATOM 701 C CA . VAL A 1 95 ? -4.129 3.625 2.677 1.00 93.25 95 VAL A CA 1
ATOM 702 C C . VAL A 1 95 ? -3.536 4.379 1.493 1.00 93.25 95 VAL A C 1
ATOM 704 O O . VAL A 1 95 ? -4.249 4.791 0.580 1.00 93.25 95 VAL A O 1
ATOM 707 N N . VAL A 1 96 ? -2.207 4.479 1.452 1.00 93.12 96 VAL A N 1
ATOM 708 C CA . VAL A 1 96 ? -1.464 4.936 0.271 1.00 93.12 96 VAL A CA 1
ATOM 709 C C . VAL A 1 96 ? -0.709 3.767 -0.340 1.00 93.12 96 VAL A C 1
ATOM 711 O O . VAL A 1 96 ? 0.148 3.162 0.304 1.00 93.12 96 VAL A O 1
ATOM 714 N N . LEU A 1 97 ? -1.004 3.482 -1.608 1.00 92.25 97 LEU A N 1
ATOM 715 C CA . LEU A 1 97 ? -0.365 2.437 -2.405 1.00 92.25 97 LEU A CA 1
ATOM 716 C C . LEU A 1 97 ? 0.375 3.099 -3.564 1.00 92.25 97 LEU A C 1
ATOM 718 O O . LEU A 1 97 ? -0.226 3.789 -4.388 1.00 92.25 97 LEU A O 1
ATOM 722 N N . VAL A 1 98 ? 1.691 2.922 -3.620 1.00 89.81 98 VAL A N 1
ATOM 723 C CA . VAL A 1 98 ? 2.504 3.536 -4.669 1.00 89.81 98 VAL A CA 1
ATOM 724 C C . VAL A 1 98 ? 2.513 2.623 -5.892 1.00 89.81 98 VAL A C 1
ATOM 726 O O . VAL A 1 98 ? 2.637 1.402 -5.790 1.00 89.81 98 VAL A O 1
ATOM 729 N N . LYS A 1 99 ? 2.411 3.221 -7.077 1.00 85.56 99 LYS A N 1
ATOM 730 C CA . LYS A 1 99 ? 2.623 2.542 -8.356 1.00 85.56 99 LYS A CA 1
ATOM 731 C C . LYS A 1 99 ? 3.504 3.421 -9.234 1.00 85.56 99 LYS A C 1
ATOM 733 O O . LYS A 1 99 ? 3.233 4.609 -9.389 1.00 85.56 99 LYS A O 1
ATOM 738 N N . GLY A 1 100 ? 4.576 2.843 -9.772 1.00 71.62 100 GLY A N 1
ATOM 739 C CA . GLY A 1 100 ? 5.429 3.516 -10.748 1.00 71.62 100 GLY A CA 1
ATOM 740 C C . GLY A 1 100 ? 4.741 3.628 -12.110 1.00 71.62 100 GLY A C 1
ATOM 741 O O . GLY A 1 100 ? 3.865 2.830 -12.440 1.00 71.62 100 GLY A O 1
ATOM 742 N N . THR A 1 101 ? 5.157 4.614 -12.902 1.00 64.50 101 THR A N 1
ATOM 743 C CA . THR A 1 101 ? 4.867 4.670 -14.345 1.00 64.50 101 THR A CA 1
ATOM 744 C C . THR A 1 101 ? 6.144 4.324 -15.109 1.00 64.50 101 THR A C 1
ATOM 746 O O . THR A 1 101 ? 7.235 4.508 -14.569 1.00 64.50 101 THR A O 1
ATOM 749 N N . TRP A 1 102 ? 5.982 3.741 -16.297 1.00 57.59 102 TRP A N 1
ATOM 750 C CA . TRP A 1 102 ? 7.057 3.189 -17.128 1.00 57.59 102 TRP A CA 1
ATOM 751 C C . TRP A 1 102 ? 7.909 4.261 -17.806 1.00 57.59 102 TRP A C 1
ATOM 753 O O . TRP A 1 102 ? 7.322 5.273 -18.254 1.00 57.59 102 TRP A O 1
#

Mean predicted aligned error: 17.25 Å

Secondary structure (DSSP, 8-state):
---SSHHHHHHHHHTTS--------S--TT-PPPPGGGG-S--PPPP-PPP---TTTTT----------SS--HHHHS---EEEE-SSSSSSPEEEE-----

Sequence (102 aa):
MMRKWGVWLAISLVAACEQPEEANEQAPAYTKAAPAYATSGDRRTPPGVRFTDVTGASGIDFEHETGGFGQKWMPETMGAGAGLFDIDADGDADVVLVKGTW

Solvent-accessible surface area (backbone atoms only — not comparable to full-atom values): 7394 Å² total; per-r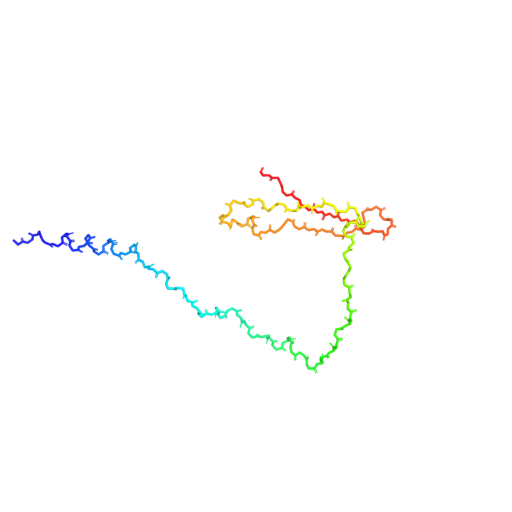esidue (Å²): 135,88,93,74,65,72,64,59,58,55,57,60,62,65,65,70,76,68,77,80,80,75,81,71,83,65,78,66,86,80,73,65,70,82,54,74,83,79,59,59,91,69,82,68,77,72,79,89,79,80,88,76,92,48,49,75,82,71,69,56,87,83,82,86,74,55,79,69,86,81,80,73,48,72,68,44,73,50,78,68,58,72,50,77,48,55,85,86,74,82,81,57,75,39,78,46,76,51,75,82,81,135

Radius of gyration: 28.05 Å; Cα contacts (8 Å, |Δi|>4): 47; chains: 1; bounding box: 76×44×66 Å